Protein AF-A0A293MR87-F1 (afdb_monomer_lite)

Secondary structure (DSSP, 8-state):
-----------S----PPPPTTHHHHHHHHHHHHTSHHHHTS---HHHHHHTT-TTS-HHHHHHHHHHHHHHHHT-

Foldseek 3Di:
DDDDDDDDDDPDDDDDDPQDFCNVLVVVLVVQQCVWCCCVVVVDDSVCCVVVVPPRRDVVSVVSVVVSVVRVVVVD

Organism: Ornithodoros erraticus (NCBI:txid265619)

pLDDT: mean 84.16, std 16.67, range [35.22, 96.56]

InterPro domains:
  IPR018793 Cytochrome c oxidase assembly protein PET191 [PF10203] (21-75)
  IPR018793 Cytochrome c oxidase assembly protein PET191 [PTHR28627] (17-75)

Radius of gyration: 15.28 Å; chains: 1; bounding box: 32×30×41 Å

Structure (mmCIF, N/CA/C/O backbone):
data_AF-A0A293MR87-F1
#
_entry.id   AF-A0A293MR87-F1
#
loop_
_atom_site.group_PDB
_atom_site.id
_atom_site.type_symbol
_atom_site.label_atom_id
_atom_site.label_alt_id
_atom_site.label_comp_id
_atom_site.label_asym_id
_atom_site.label_entity_id
_atom_site.label_seq_id
_atom_site.pdbx_PDB_ins_code
_atom_site.Cartn_x
_atom_site.Cartn_y
_atom_site.Cartn_z
_atom_site.occupancy
_atom_site.B_iso_or_equiv
_atom_site.auth_seq_id
_atom_site.auth_comp_id
_atom_site.auth_asym_id
_atom_site.auth_atom_id
_atom_site.pdbx_PDB_model_num
ATOM 1 N N . MET A 1 1 ? -10.835 -19.360 -17.943 1.00 44.72 1 MET A N 1
ATOM 2 C CA . MET A 1 1 ? -10.523 -18.945 -16.560 1.00 44.72 1 MET A CA 1
ATOM 3 C C . MET A 1 1 ? -9.225 -18.153 -16.569 1.00 44.72 1 MET A C 1
ATOM 5 O O . MET A 1 1 ? -8.189 -18.725 -16.300 1.00 44.72 1 MET A O 1
ATOM 9 N N . ASN A 1 2 ? -9.268 -16.860 -16.886 1.00 35.22 2 ASN A N 1
ATOM 10 C CA . ASN A 1 2 ? -8.163 -15.940 -16.612 1.00 35.22 2 ASN A CA 1
ATOM 11 C C . ASN A 1 2 ? -8.805 -14.629 -16.173 1.00 35.22 2 ASN A C 1
ATOM 13 O O . ASN A 1 2 ? -9.410 -13.928 -16.976 1.00 35.22 2 ASN A O 1
ATOM 17 N N . VAL A 1 3 ? -8.744 -14.375 -14.870 1.00 63.12 3 VAL A N 1
ATOM 18 C CA . VAL A 1 3 ? -9.260 -13.166 -14.241 1.00 63.12 3 VAL A CA 1
ATOM 19 C C . VAL A 1 3 ? -8.088 -12.230 -13.996 1.00 63.12 3 VAL A C 1
ATOM 21 O O . VAL A 1 3 ? -7.331 -12.412 -13.053 1.00 63.12 3 VAL A O 1
ATOM 24 N N . VAL A 1 4 ? -7.932 -11.218 -14.840 1.00 55.75 4 VAL A N 1
ATOM 25 C CA . VAL A 1 4 ? -7.416 -9.932 -14.372 1.00 55.75 4 VAL A CA 1
ATOM 26 C C . VAL A 1 4 ? -8.353 -8.880 -14.928 1.00 55.75 4 VAL A C 1
ATOM 28 O O . VAL A 1 4 ? -8.310 -8.523 -16.097 1.00 55.75 4 VAL A O 1
ATOM 31 N N . THR A 1 5 ? -9.288 -8.521 -14.058 1.00 51.97 5 THR A N 1
ATOM 32 C CA . THR A 1 5 ? -10.251 -7.430 -14.157 1.00 51.97 5 THR A CA 1
ATOM 33 C C . THR A 1 5 ? -9.801 -6.323 -15.101 1.00 51.97 5 THR A C 1
ATOM 35 O O . THR A 1 5 ? -8.913 -5.531 -14.778 1.00 51.97 5 THR A O 1
ATOM 38 N N . GLU A 1 6 ? -10.481 -6.277 -16.242 1.00 54.75 6 GLU A N 1
ATOM 39 C CA . GLU A 1 6 ? -10.791 -5.047 -16.950 1.00 54.75 6 GLU A CA 1
ATOM 40 C C . GLU A 1 6 ? -11.333 -4.032 -15.934 1.00 54.75 6 GLU A C 1
ATOM 42 O O . GLU A 1 6 ? -12.347 -4.256 -15.272 1.00 54.75 6 GLU A O 1
ATOM 47 N N . GLY A 1 7 ? -10.588 -2.947 -15.755 1.00 47.44 7 GLY A N 1
ATOM 48 C CA . GLY A 1 7 ? -10.978 -1.773 -14.989 1.00 47.44 7 GLY A CA 1
ATOM 49 C C . GLY A 1 7 ? -10.818 -0.573 -15.904 1.00 47.44 7 GLY A C 1
ATOM 50 O O . GLY A 1 7 ? -9.734 -0.001 -15.991 1.00 47.44 7 GLY A O 1
ATOM 51 N N . LEU A 1 8 ? -11.894 -0.292 -16.635 1.00 65.12 8 LEU A N 1
ATOM 52 C CA . LEU A 1 8 ? -12.082 0.837 -17.533 1.00 65.12 8 LEU A CA 1
ATOM 53 C C . LEU A 1 8 ? -11.973 2.168 -16.782 1.00 65.12 8 LEU A C 1
ATOM 55 O O . LEU A 1 8 ? -12.602 2.331 -15.743 1.00 65.12 8 LEU A O 1
ATOM 59 N N . THR A 1 9 ? -11.238 3.103 -17.378 1.00 46.84 9 THR A N 1
ATOM 60 C CA . THR A 1 9 ? -11.569 4.523 -17.627 1.00 46.84 9 THR A CA 1
ATOM 61 C C . THR A 1 9 ? -10.370 5.050 -18.419 1.00 46.84 9 THR A C 1
ATOM 63 O O . THR A 1 9 ? -9.242 4.877 -17.965 1.00 46.84 9 THR A O 1
ATOM 66 N N . ASP A 1 10 ? -10.453 5.669 -19.580 1.00 45.84 10 ASP A N 1
ATOM 67 C CA . ASP A 1 10 ? -11.538 6.204 -20.389 1.00 45.84 10 ASP A CA 1
ATOM 68 C C . ASP A 1 10 ? -10.903 6.417 -21.779 1.00 45.84 10 ASP A C 1
ATOM 70 O O . ASP A 1 10 ? -9.699 6.677 -21.877 1.00 45.84 10 ASP A O 1
ATOM 74 N N . GLU A 1 11 ? -11.659 6.209 -22.847 1.00 71.81 11 GLU A N 1
ATOM 75 C CA . GLU A 1 11 ? -11.164 6.149 -24.226 1.00 71.81 11 GLU A CA 1
ATOM 76 C C . GLU A 1 11 ? -10.943 7.549 -24.843 1.00 71.81 11 GLU A C 1
ATOM 78 O O . GLU A 1 11 ? -11.403 7.822 -25.947 1.00 71.81 11 GLU A O 1
ATOM 83 N N . GLU A 1 12 ? -10.220 8.456 -24.170 1.00 69.94 12 GLU A N 1
ATOM 84 C CA . GLU A 1 12 ? -9.931 9.787 -24.725 1.00 69.94 12 GLU A CA 1
ATOM 85 C C . GLU A 1 12 ? -8.505 10.290 -24.415 1.00 69.94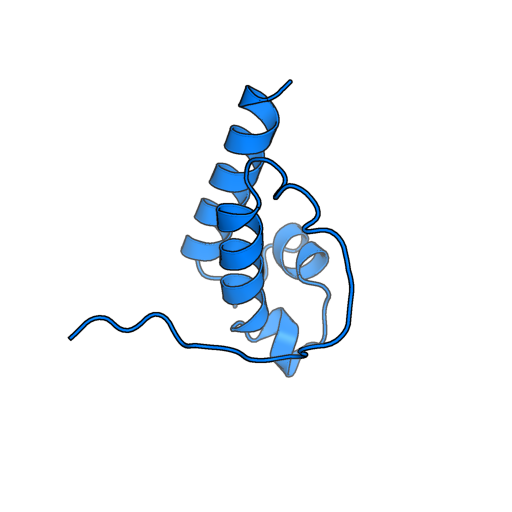 12 GLU A C 1
ATOM 87 O O . GLU A 1 12 ? -8.201 10.817 -23.346 1.00 69.94 12 GLU A O 1
ATOM 92 N N . SER A 1 13 ? -7.634 10.184 -25.432 1.00 69.56 13 SER A N 1
ATOM 93 C CA . SER A 1 13 ? -6.254 10.705 -25.482 1.00 69.56 13 SER A CA 1
ATOM 94 C C . SER A 1 13 ? -5.286 10.088 -24.444 1.00 69.56 13 SER A C 1
ATOM 96 O O . SER A 1 13 ? -5.666 9.278 -23.619 1.00 69.56 13 SER A O 1
ATOM 98 N N . ILE A 1 14 ? -4.012 10.497 -24.450 1.00 51.84 14 ILE A N 1
ATOM 99 C CA . ILE A 1 14 ? -3.023 10.346 -23.353 1.00 51.84 14 ILE A CA 1
ATOM 100 C C . ILE A 1 14 ? -1.983 9.214 -23.510 1.00 51.84 14 ILE A C 1
ATOM 102 O O . ILE A 1 14 ? -2.215 8.025 -23.305 1.00 51.84 14 ILE A O 1
ATOM 106 N N . ALA A 1 15 ? -0.751 9.661 -23.774 1.00 62.28 15 ALA A N 1
ATOM 107 C CA . ALA A 1 15 ? 0.502 8.922 -23.674 1.00 62.28 15 ALA A CA 1
ATOM 108 C C . ALA A 1 15 ? 0.546 7.953 -22.476 1.00 62.28 15 ALA A C 1
ATOM 110 O O . ALA A 1 15 ? 0.461 8.368 -21.316 1.00 62.28 15 ALA A O 1
ATOM 111 N N . GLN A 1 16 ? 0.770 6.667 -22.755 1.00 60.50 16 GLN A N 1
ATOM 112 C CA . GLN A 1 16 ? 1.112 5.671 -21.743 1.00 60.50 16 GLN A CA 1
ATOM 113 C C . GLN A 1 16 ? 2.404 6.103 -21.045 1.00 60.50 16 GLN A C 1
ATOM 115 O O . GLN A 1 16 ? 3.503 5.954 -21.579 1.00 60.50 16 GLN A O 1
ATOM 120 N N . LYS A 1 17 ? 2.278 6.679 -19.844 1.00 61.28 17 LYS A N 1
ATOM 121 C CA . LYS A 1 17 ? 3.439 6.932 -18.991 1.00 61.28 17 LYS A CA 1
ATOM 122 C C . LYS A 1 17 ? 4.135 5.589 -18.757 1.00 61.28 17 LYS A C 1
ATOM 124 O O . LYS A 1 17 ? 3.457 4.637 -18.360 1.00 61.28 17 LYS A O 1
ATOM 129 N N . PRO A 1 18 ? 5.455 5.490 -18.988 1.00 69.88 18 PRO A N 1
ATOM 130 C CA . PRO A 1 18 ? 6.171 4.255 -18.722 1.00 69.88 18 PRO A CA 1
ATOM 131 C C . PRO A 1 18 ? 5.968 3.892 -17.251 1.00 69.88 18 PRO A C 1
ATOM 133 O O . PRO A 1 18 ? 6.163 4.731 -16.365 1.00 69.88 18 PRO A O 1
ATOM 136 N N . ARG A 1 19 ? 5.528 2.656 -16.984 1.00 77.50 19 ARG A N 1
ATOM 137 C CA . ARG A 1 19 ? 5.422 2.168 -15.608 1.00 77.50 19 ARG A CA 1
ATOM 138 C C . ARG A 1 19 ? 6.806 2.236 -14.982 1.00 77.50 19 ARG A C 1
ATOM 140 O O . ARG A 1 19 ? 7.772 1.717 -15.538 1.00 77.50 19 ARG A O 1
ATOM 147 N N . ALA A 1 20 ? 6.892 2.894 -13.832 1.00 82.00 20 ALA A N 1
ATOM 148 C CA . ALA A 1 20 ? 8.132 2.937 -13.084 1.00 82.00 20 ALA A CA 1
ATOM 149 C C . ALA A 1 20 ? 8.514 1.516 -12.650 1.00 82.00 20 ALA A C 1
ATOM 151 O O . ALA A 1 20 ? 7.660 0.657 -12.410 1.00 82.00 20 ALA A O 1
ATOM 152 N N . ALA A 1 21 ? 9.809 1.258 -12.521 1.00 85.44 21 ALA A N 1
ATOM 153 C CA . ALA A 1 21 ? 10.242 0.006 -11.933 1.00 85.44 21 ALA A CA 1
ATOM 154 C C . ALA A 1 21 ? 9.689 -0.117 -10.493 1.00 85.44 21 ALA A C 1
ATOM 156 O O . ALA A 1 21 ? 9.523 0.880 -9.783 1.00 85.44 21 ALA A O 1
ATOM 157 N N . CYS A 1 22 ? 9.345 -1.345 -10.094 1.00 92.25 22 CYS A N 1
AT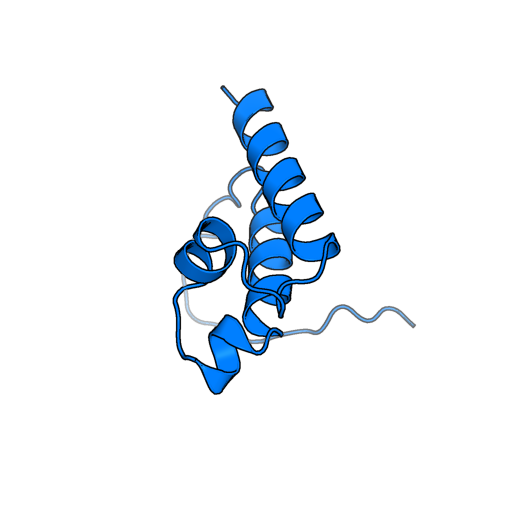OM 158 C CA . CYS A 1 22 ? 8.665 -1.669 -8.831 1.00 92.25 22 CYS A CA 1
ATOM 159 C C . CYS A 1 22 ? 7.208 -1.182 -8.691 1.00 92.25 22 CYS A C 1
ATOM 161 O O . CYS A 1 22 ? 6.650 -1.306 -7.599 1.00 92.25 22 CYS A O 1
ATOM 163 N N . ASP A 1 23 ? 6.564 -0.651 -9.742 1.00 90.56 23 ASP A N 1
ATOM 164 C CA . ASP A 1 23 ? 5.185 -0.141 -9.629 1.00 90.56 23 ASP A CA 1
ATOM 165 C C . ASP A 1 23 ? 4.180 -1.252 -9.268 1.00 90.56 23 ASP A C 1
ATOM 167 O O . ASP A 1 23 ? 3.286 -1.031 -8.461 1.00 90.56 23 ASP A O 1
ATOM 171 N N . GLY A 1 24 ? 4.400 -2.491 -9.726 1.00 92.12 24 GLY A N 1
ATOM 172 C CA . GLY A 1 24 ? 3.592 -3.646 -9.305 1.00 92.12 24 GLY A CA 1
ATOM 173 C C . GLY A 1 24 ? 3.634 -3.890 -7.790 1.00 92.12 24 GLY A C 1
ATOM 174 O O . GLY A 1 24 ? 2.590 -3.958 -7.144 1.00 92.12 24 GLY A O 1
ATOM 175 N N . VAL A 1 25 ? 4.838 -3.921 -7.207 1.00 93.38 25 VAL A N 1
ATOM 176 C CA . VAL A 1 25 ? 5.030 -4.103 -5.756 1.00 93.38 25 VAL A CA 1
ATOM 177 C C . VAL A 1 25 ? 4.431 -2.934 -4.973 1.00 93.38 25 VAL A C 1
ATOM 179 O O . VAL A 1 25 ? 3.838 -3.119 -3.914 1.00 93.38 25 VAL A O 1
ATOM 182 N N . LYS A 1 26 ? 4.550 -1.712 -5.500 1.00 92.94 26 LYS A N 1
ATOM 183 C CA . LYS A 1 26 ? 3.958 -0.512 -4.899 1.00 92.94 26 LYS A CA 1
ATOM 184 C C . LYS A 1 26 ? 2.433 -0.594 -4.842 1.00 92.94 26 LYS A C 1
ATOM 186 O O . LYS A 1 26 ? 1.843 -0.231 -3.825 1.00 92.94 26 LYS A O 1
ATOM 191 N N . GLU A 1 27 ? 1.800 -1.037 -5.922 1.00 95.12 27 GLU A N 1
ATOM 192 C CA . GLU A 1 27 ? 0.345 -1.169 -6.002 1.00 95.12 27 GLU A CA 1
ATOM 193 C C . GLU A 1 27 ? -0.169 -2.298 -5.101 1.00 95.12 27 GLU A C 1
ATOM 195 O O . GLU A 1 27 ? -1.202 -2.147 -4.449 1.00 95.12 27 GLU A O 1
ATOM 200 N N . GLU A 1 28 ? 0.581 -3.393 -4.991 1.00 95.38 28 GLU A N 1
ATOM 201 C CA . GLU A 1 28 ? 0.278 -4.480 -4.059 1.00 95.38 28 GLU A CA 1
ATOM 202 C C . GLU A 1 28 ? 0.427 -4.049 -2.595 1.00 95.38 28 GLU A C 1
ATOM 204 O O . GLU A 1 28 ? -0.481 -4.254 -1.790 1.00 95.38 28 GLU A O 1
ATOM 209 N N . LEU A 1 29 ? 1.507 -3.335 -2.260 1.00 95.44 29 LEU A N 1
ATOM 210 C CA . LEU A 1 29 ? 1.708 -2.755 -0.932 1.00 95.44 29 LEU A CA 1
ATOM 211 C C . LEU A 1 29 ? 0.579 -1.789 -0.555 1.00 95.44 29 LEU A C 1
ATOM 213 O O . LEU A 1 29 ? 0.079 -1.832 0.568 1.00 95.44 29 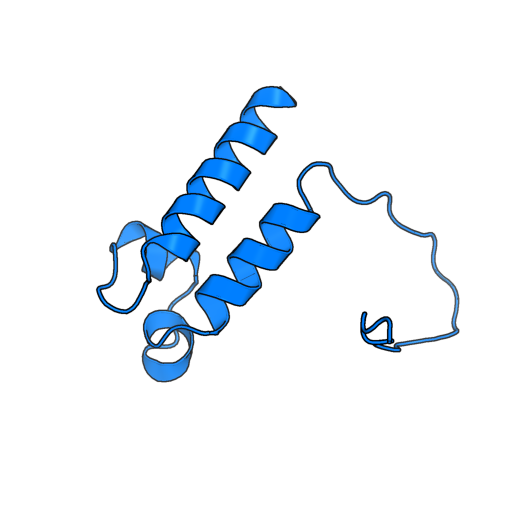LEU A O 1
ATOM 217 N N . LYS A 1 30 ? 0.149 -0.927 -1.486 1.00 94.56 30 LYS A N 1
ATOM 218 C CA . LYS A 1 30 ? -1.014 -0.060 -1.263 1.00 94.56 30 LYS A CA 1
ATOM 219 C C . LYS A 1 30 ? -2.254 -0.888 -0.963 1.00 94.56 30 LYS A C 1
ATOM 221 O O . LYS A 1 30 ? -2.885 -0.637 0.058 1.00 94.56 30 LYS A O 1
ATOM 226 N N . ARG A 1 31 ? -2.600 -1.851 -1.825 1.00 95.38 31 ARG A N 1
ATOM 227 C CA . ARG A 1 31 ? -3.778 -2.712 -1.629 1.00 95.38 31 ARG A CA 1
ATOM 228 C C . ARG A 1 31 ? -3.759 -3.382 -0.260 1.00 95.38 31 ARG A C 1
ATOM 230 O O . ARG A 1 31 ? -4.762 -3.317 0.441 1.00 95.38 31 ARG A O 1
ATOM 237 N N . CYS A 1 32 ? -2.608 -3.918 0.143 1.00 96.56 32 CYS A N 1
ATOM 238 C CA . CYS A 1 32 ? -2.427 -4.526 1.456 1.00 96.56 32 CYS A CA 1
ATOM 239 C C . CYS A 1 32 ? -2.774 -3.544 2.583 1.00 96.56 32 CYS A C 1
ATOM 241 O O . CYS A 1 32 ? -3.591 -3.850 3.442 1.00 96.56 32 CYS A O 1
ATOM 243 N N . LEU A 1 33 ? -2.225 -2.327 2.550 1.00 95.12 33 LEU A N 1
ATOM 244 C CA . LEU A 1 33 ? -2.449 -1.330 3.601 1.00 95.12 33 LEU A CA 1
ATOM 245 C C . LEU A 1 33 ? -3.890 -0.802 3.617 1.00 95.12 33 LEU A C 1
ATOM 247 O O . LEU A 1 33 ? -4.465 -0.650 4.692 1.00 95.12 33 LEU A O 1
ATOM 251 N N . TYR A 1 34 ? -4.495 -0.565 2.452 1.00 95.06 34 TYR A N 1
ATOM 252 C CA . TYR A 1 34 ? -5.879 -0.089 2.348 1.00 95.06 34 TYR A CA 1
ATOM 253 C C . TYR A 1 34 ? -6.920 -1.122 2.794 1.00 95.06 34 TYR A C 1
ATOM 255 O O . TYR A 1 34 ? -8.047 -0.733 3.080 1.00 95.06 34 TYR A O 1
ATOM 263 N N . ALA A 1 35 ? -6.555 -2.402 2.891 1.00 95.19 35 ALA A N 1
ATOM 264 C CA . ALA A 1 35 ? -7.412 -3.450 3.438 1.00 95.19 35 ALA A CA 1
ATOM 265 C C . ALA A 1 35 ? -7.384 -3.527 4.980 1.00 95.19 35 ALA A C 1
ATOM 267 O O . ALA A 1 35 ? -8.149 -4.287 5.570 1.00 95.19 35 ALA A O 1
ATOM 268 N N . THR A 1 36 ? -6.510 -2.765 5.648 1.00 95.19 36 THR A N 1
ATOM 269 C CA . THR A 1 36 ? -6.315 -2.848 7.105 1.00 95.19 36 THR A CA 1
ATOM 270 C C . THR A 1 36 ? -7.140 -1.830 7.885 1.00 95.19 36 THR A C 1
ATOM 272 O O . THR A 1 36 ? -7.453 -0.736 7.412 1.00 95.19 36 THR A O 1
ATOM 275 N N . ASP A 1 37 ? -7.418 -2.161 9.144 1.00 96.38 37 ASP A N 1
ATOM 276 C CA . ASP A 1 37 ? -8.176 -1.336 10.085 1.00 96.38 37 ASP A CA 1
ATOM 277 C C . ASP A 1 37 ? -7.522 0.029 10.336 1.00 96.38 37 ASP A C 1
ATOM 279 O O . ASP A 1 37 ? -8.206 1.044 10.440 1.00 96.38 37 ASP A O 1
ATOM 283 N N . CYS A 1 38 ? -6.187 0.072 10.337 1.00 96.31 38 CYS A N 1
ATOM 284 C CA . CYS A 1 38 ? -5.432 1.309 10.524 1.00 96.31 38 CYS A CA 1
ATOM 285 C C . CYS A 1 38 ? -5.769 2.369 9.458 1.00 96.31 38 CYS A C 1
ATOM 287 O O . CYS A 1 38 ? -5.862 3.560 9.750 1.00 96.31 38 CYS A O 1
ATOM 289 N N . VAL A 1 39 ? -6.001 1.950 8.211 1.00 95.88 39 VAL A N 1
ATOM 290 C CA . VAL A 1 39 ? -6.367 2.878 7.131 1.00 95.88 39 VAL A CA 1
ATOM 291 C C . VAL A 1 39 ? -7.885 3.059 7.048 1.00 95.88 39 VAL A C 1
ATOM 293 O O . VAL A 1 39 ? -8.366 4.173 6.839 1.00 95.88 39 VAL A O 1
ATOM 296 N N . ILE A 1 40 ? -8.656 1.986 7.238 1.00 95.75 40 ILE A N 1
ATOM 297 C CA . ILE A 1 40 ? -10.115 2.011 7.073 1.00 95.75 40 ILE A CA 1
ATOM 298 C C . ILE A 1 40 ? -10.809 2.689 8.261 1.00 95.75 40 ILE A C 1
ATOM 300 O O . ILE A 1 40 ? -11.612 3.600 8.054 1.00 95.75 40 ILE A O 1
ATOM 304 N N . LYS A 1 41 ? -10.518 2.250 9.491 1.00 96.00 41 LYS A N 1
ATOM 305 C CA . LYS A 1 41 ? -11.190 2.719 10.711 1.00 96.00 41 LYS A CA 1
ATOM 306 C C . LYS A 1 41 ? -10.478 3.906 11.339 1.00 96.00 41 LYS A C 1
ATOM 308 O O . LYS A 1 41 ? -11.129 4.900 11.638 1.00 96.00 41 LYS A O 1
ATOM 313 N N . GLU A 1 42 ? -9.156 3.837 11.492 1.00 94.12 42 GLU A N 1
ATOM 314 C CA . GLU A 1 42 ? -8.402 4.943 12.101 1.00 94.12 42 GLU A CA 1
ATOM 315 C C . GLU A 1 42 ? -8.109 6.094 11.129 1.00 94.12 42 GLU A C 1
ATOM 317 O O . GLU A 1 42 ? -7.648 7.150 11.559 1.00 94.12 42 GLU A O 1
ATOM 322 N N . ARG A 1 43 ? -8.378 5.912 9.825 1.00 94.50 43 ARG A N 1
ATOM 323 C CA . ARG A 1 43 ? -8.146 6.919 8.771 1.00 94.50 43 ARG A CA 1
ATOM 324 C C . ARG A 1 43 ? -6.700 7.434 8.721 1.00 94.50 43 ARG A C 1
ATOM 326 O O . ARG A 1 43 ? -6.452 8.528 8.214 1.00 94.50 43 ARG A O 1
ATOM 333 N N . LYS A 1 44 ? -5.739 6.650 9.217 1.00 94.69 44 LYS A N 1
ATOM 334 C CA . LYS A 1 44 ? -4.317 6.998 9.182 1.00 94.69 44 LYS A CA 1
ATOM 335 C C . LYS A 1 44 ? -3.750 6.780 7.792 1.00 94.69 44 LYS A C 1
ATOM 337 O O . LYS A 1 44 ? -4.241 5.974 6.997 1.00 94.69 44 LYS A O 1
ATOM 342 N N . THR A 1 45 ? -2.664 7.485 7.497 1.00 93.94 45 THR A N 1
ATOM 343 C CA . THR A 1 45 ? -1.967 7.259 6.235 1.00 93.94 45 THR A CA 1
ATOM 344 C C . THR A 1 45 ? -1.269 5.889 6.246 1.00 93.94 45 THR A C 1
ATOM 346 O O . THR A 1 45 ? -0.757 5.464 7.284 1.00 93.94 45 THR A O 1
ATOM 349 N N . PRO A 1 46 ? -1.147 5.202 5.091 1.00 92.44 46 PRO A N 1
ATOM 350 C CA . PRO A 1 46 ? -0.442 3.918 5.005 1.00 92.44 46 PRO A CA 1
ATOM 351 C C . PRO A 1 46 ? 0.995 3.989 5.547 1.00 92.44 46 PRO A C 1
ATOM 353 O O . PRO A 1 46 ? 1.524 3.026 6.099 1.00 92.44 46 PRO A O 1
ATOM 356 N N . ARG A 1 47 ? 1.626 5.164 5.416 1.00 91.69 47 ARG A N 1
ATOM 357 C CA . ARG A 1 47 ? 2.947 5.451 5.975 1.00 91.69 47 ARG A CA 1
ATOM 358 C C . ARG A 1 47 ? 2.939 5.464 7.498 1.00 91.69 47 ARG A C 1
ATOM 360 O O . ARG A 1 47 ? 3.801 4.829 8.094 1.00 91.69 47 ARG A O 1
ATOM 367 N N . GLU A 1 48 ? 1.984 6.147 8.117 1.00 94.38 48 GLU A N 1
ATOM 368 C CA . GLU A 1 48 ? 1.863 6.171 9.575 1.00 94.38 48 GLU A CA 1
ATOM 369 C C . GLU A 1 48 ? 1.568 4.788 10.142 1.00 94.38 48 GLU A C 1
ATOM 371 O O . GLU A 1 48 ? 2.221 4.381 11.099 1.00 94.38 48 GLU A O 1
ATOM 376 N N . CYS A 1 49 ? 0.681 4.023 9.505 1.00 94.50 49 CYS A N 1
ATOM 377 C CA . CYS A 1 49 ? 0.386 2.647 9.904 1.00 94.50 49 CYS A CA 1
ATOM 378 C C . CYS A 1 49 ? 1.637 1.756 9.935 1.00 94.50 49 CYS A C 1
ATOM 380 O O . CYS A 1 49 ? 1.829 0.956 10.849 1.00 94.50 49 CYS A O 1
ATOM 382 N N . LEU A 1 50 ? 2.522 1.935 8.953 1.00 91.94 50 LEU A N 1
ATOM 383 C CA . LEU A 1 50 ? 3.788 1.215 8.851 1.00 91.94 50 LEU A CA 1
ATOM 384 C C . LEU A 1 50 ? 4.859 1.706 9.836 1.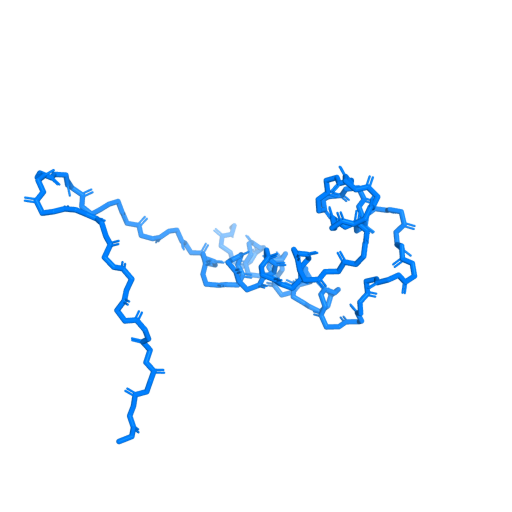00 91.94 50 LEU A C 1
ATOM 386 O O . LEU A 1 50 ? 5.682 0.900 10.269 1.00 91.94 50 LEU A O 1
ATOM 390 N N . VAL A 1 51 ? 4.898 3.006 10.143 1.00 91.25 51 VAL A N 1
ATOM 391 C CA . VAL A 1 51 ? 5.874 3.608 11.073 1.00 91.25 51 VAL A CA 1
ATOM 392 C C . VAL A 1 51 ? 5.517 3.294 12.522 1.00 91.25 51 VAL A C 1
ATOM 394 O O . VAL A 1 51 ? 6.390 2.949 13.309 1.00 91.25 51 VAL A O 1
ATOM 397 N N . THR A 1 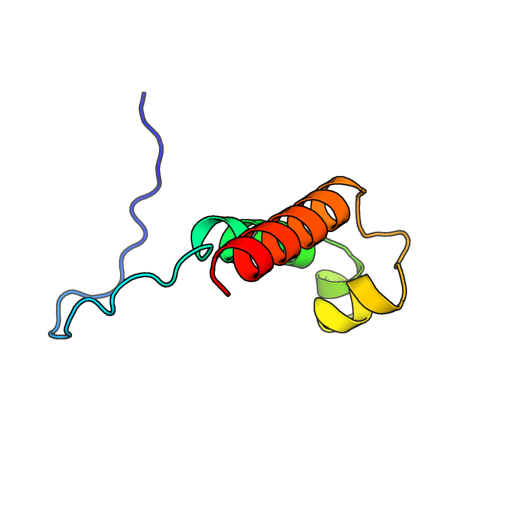52 ? 4.230 3.361 12.855 1.00 92.19 52 THR A N 1
ATOM 398 C CA . THR A 1 52 ? 3.696 3.016 14.182 1.00 92.19 52 THR A CA 1
ATOM 399 C C . THR A 1 52 ? 3.611 1.511 14.422 1.00 92.19 52 THR A C 1
ATOM 401 O O . THR A 1 52 ? 3.300 1.092 15.532 1.00 92.19 52 THR A O 1
ATOM 404 N N . ASN A 1 53 ? 3.904 0.705 13.394 1.00 89.69 53 ASN A N 1
ATOM 405 C CA . ASN A 1 53 ? 3.842 -0.752 13.428 1.00 89.69 53 ASN A CA 1
ATOM 406 C C . ASN A 1 53 ? 2.496 -1.247 13.987 1.00 89.69 53 ASN A C 1
ATOM 408 O O . ASN A 1 53 ? 2.443 -2.077 14.894 1.00 89.69 53 ASN A O 1
ATOM 412 N N . HIS A 1 54 ? 1.412 -0.656 13.474 1.00 93.50 54 HIS A N 1
ATOM 413 C CA . HIS A 1 54 ? 0.073 -0.816 14.025 1.00 93.50 54 HIS A CA 1
ATOM 414 C C . HIS A 1 54 ? -0.354 -2.299 14.016 1.00 93.50 54 HIS A C 1
ATOM 416 O O . HIS A 1 54 ? -0.177 -2.965 12.995 1.00 93.50 54 HIS A O 1
ATOM 422 N N . PRO A 1 55 ? -0.969 -2.829 15.093 1.00 93.94 55 PRO A N 1
ATOM 423 C CA . PRO A 1 55 ? -1.278 -4.260 15.230 1.00 93.94 55 PRO A CA 1
ATOM 424 C C . PRO A 1 55 ? -2.234 -4.802 14.160 1.00 93.94 55 PRO A C 1
ATOM 426 O O . PRO A 1 55 ? -2.263 -5.999 13.902 1.00 93.94 55 PRO A O 1
ATOM 429 N N . SER A 1 56 ? -3.011 -3.928 13.514 1.00 94.62 56 SER A N 1
ATOM 430 C CA . SER A 1 56 ? -3.859 -4.313 12.378 1.00 94.62 56 SER A CA 1
ATOM 431 C C . SER A 1 56 ? -3.084 -4.589 11.082 1.00 94.62 56 SER A C 1
ATOM 433 O O . SER A 1 56 ? -3.693 -5.072 10.127 1.00 94.62 56 SER A O 1
ATOM 435 N N . ILE A 1 57 ? -1.802 -4.234 10.989 1.00 95.19 57 ILE A N 1
ATO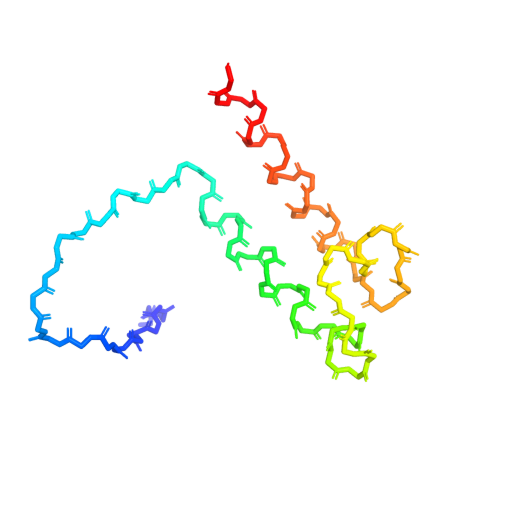M 436 C CA . ILE A 1 57 ? -1.020 -4.450 9.773 1.00 95.19 57 ILE A CA 1
ATOM 437 C C . ILE A 1 57 ? -0.462 -5.877 9.793 1.00 95.19 57 ILE A C 1
ATOM 439 O O . ILE A 1 57 ? 0.369 -6.192 10.646 1.00 95.19 57 ILE A O 1
ATOM 443 N N . PRO A 1 58 ? -0.883 -6.759 8.868 1.00 94.88 58 PRO A N 1
ATOM 444 C CA . PRO A 1 58 ? -0.353 -8.110 8.808 1.00 94.88 58 PRO A CA 1
ATOM 445 C C . PRO A 1 58 ? 1.108 -8.098 8.352 1.00 94.88 58 PRO A C 1
ATOM 447 O O . PRO A 1 58 ? 1.557 -7.202 7.628 1.00 94.88 58 PRO A O 1
ATOM 450 N N . GLN A 1 59 ? 1.843 -9.151 8.719 1.00 94.75 59 GLN A N 1
ATOM 451 C CA . GLN A 1 59 ? 3.243 -9.328 8.324 1.00 94.75 59 GLN A CA 1
ATOM 452 C C . GLN A 1 59 ? 3.431 -9.248 6.799 1.00 94.75 59 GLN A C 1
ATOM 454 O O . GLN A 1 59 ? 4.447 -8.744 6.331 1.00 94.75 59 GLN A O 1
ATOM 459 N N . GLU A 1 60 ? 2.439 -9.671 6.016 1.00 94.81 60 GLU A N 1
ATOM 460 C CA . GLU A 1 60 ? 2.476 -9.603 4.555 1.00 94.81 60 GLU A CA 1
ATOM 461 C C . GLU A 1 60 ? 2.686 -8.174 4.027 1.00 94.81 60 GLU A C 1
ATOM 463 O O . GLU A 1 60 ? 3.533 -7.953 3.160 1.00 94.81 60 GLU A O 1
ATOM 468 N N . CYS A 1 61 ? 2.036 -7.167 4.624 1.00 95.62 61 CYS A N 1
ATOM 469 C CA . CYS A 1 61 ? 2.261 -5.769 4.243 1.00 95.62 61 CYS A CA 1
ATOM 470 C C . CYS A 1 61 ? 3.681 -5.300 4.602 1.00 95.62 61 CYS A C 1
ATOM 472 O O . CYS A 1 61 ? 4.266 -4.479 3.893 1.00 95.62 61 CYS A O 1
ATOM 474 N N . HIS A 1 62 ? 4.268 -5.826 5.683 1.00 94.75 62 HIS A N 1
ATOM 475 C CA . HIS A 1 62 ? 5.664 -5.555 6.034 1.00 94.75 62 HIS A CA 1
ATOM 476 C C . HIS A 1 62 ? 6.637 -6.221 5.055 1.00 94.75 62 HIS A C 1
ATOM 478 O O . HIS A 1 62 ? 7.621 -5.597 4.656 1.00 94.75 62 HIS A O 1
ATOM 484 N N . SER A 1 63 ? 6.337 -7.440 4.606 1.00 95.94 63 SER A N 1
ATOM 485 C CA . SER A 1 63 ? 7.097 -8.129 3.560 1.00 95.94 63 SER A CA 1
ATOM 486 C C . SER A 1 63 ? 7.056 -7.352 2.242 1.00 95.94 63 SER A C 1
ATOM 488 O O . SER A 1 63 ? 8.104 -7.106 1.650 1.00 95.94 63 SER A O 1
ATOM 490 N N . LEU A 1 64 ? 5.881 -6.863 1.828 1.00 96.00 64 LEU A N 1
ATOM 491 C CA . LEU A 1 64 ? 5.722 -6.016 0.640 1.00 96.00 64 LEU A CA 1
ATOM 492 C C . LEU A 1 64 ? 6.465 -4.679 0.770 1.00 96.00 64 LEU A C 1
ATOM 494 O O . LEU A 1 64 ? 7.057 -4.203 -0.199 1.00 96.00 64 LEU A O 1
ATOM 498 N N . ARG A 1 65 ? 6.497 -4.080 1.970 1.00 94.94 65 ARG A N 1
ATOM 499 C CA . ARG A 1 65 ? 7.304 -2.880 2.247 1.00 94.94 65 ARG A CA 1
ATOM 500 C C . ARG A 1 65 ? 8.786 -3.149 2.016 1.00 94.94 65 ARG A C 1
ATOM 502 O O . ARG A 1 65 ? 9.452 -2.335 1.378 1.00 94.94 65 ARG A O 1
ATOM 509 N N . ASN A 1 66 ? 9.287 -4.267 2.533 1.00 95.06 66 ASN A N 1
ATOM 510 C CA . ASN A 1 66 ? 10.682 -4.659 2.367 1.00 95.06 66 ASN A CA 1
ATOM 511 C C . ASN A 1 66 ? 10.986 -4.958 0.896 1.00 95.06 66 ASN A C 1
ATOM 513 O O . ASN A 1 66 ? 11.941 -4.410 0.361 1.00 95.06 66 ASN A O 1
ATOM 517 N N . LEU A 1 67 ? 10.128 -5.717 0.209 1.00 94.62 67 LEU A N 1
ATOM 518 C CA . LEU A 1 67 ? 10.269 -5.999 -1.220 1.00 94.62 67 LEU A CA 1
ATOM 519 C C . LEU A 1 67 ? 10.298 -4.714 -2.058 1.00 94.62 67 LEU A C 1
ATOM 521 O O . LEU A 1 67 ? 11.127 -4.576 -2.952 1.00 94.62 67 LEU A O 1
ATOM 525 N N . PHE A 1 68 ? 9.431 -3.745 -1.753 1.00 94.06 68 PHE A N 1
ATOM 526 C CA . PHE A 1 68 ? 9.433 -2.448 -2.427 1.00 94.06 68 PHE A CA 1
ATOM 527 C C . PHE A 1 68 ? 10.735 -1.676 -2.177 1.00 94.06 68 PHE A C 1
ATOM 529 O O . PHE A 1 68 ? 11.265 -1.045 -3.093 1.00 94.06 68 PHE A O 1
ATOM 536 N N . PHE A 1 69 ? 11.260 -1.727 -0.951 1.00 93.56 69 PHE A N 1
ATOM 537 C CA . PHE A 1 69 ? 12.521 -1.084 -0.593 1.00 93.56 69 PHE A CA 1
ATOM 538 C C . PHE A 1 69 ? 13.717 -1.725 -1.304 1.00 93.56 69 PHE A C 1
ATOM 540 O O . PHE A 1 69 ? 14.501 -1.003 -1.918 1.00 93.56 69 PHE A O 1
ATOM 547 N N . GLU A 1 70 ? 13.811 -3.055 -1.295 1.00 94.44 70 GLU A N 1
ATOM 548 C CA . GLU A 1 70 ? 14.852 -3.809 -2.000 1.00 94.44 70 GLU A CA 1
ATOM 549 C C . GLU A 1 70 ? 14.780 -3.573 -3.508 1.00 94.44 70 GLU A C 1
ATOM 551 O O . GLU A 1 70 ? 15.780 -3.227 -4.130 1.00 94.44 70 GLU A O 1
ATOM 556 N N . CYS A 1 71 ? 13.579 -3.624 -4.087 1.00 93.62 71 CYS A N 1
ATOM 557 C CA . CYS A 1 71 ? 13.380 -3.335 -5.501 1.00 93.62 71 CYS A CA 1
ATOM 558 C C . CYS A 1 71 ? 13.864 -1.919 -5.855 1.00 93.62 71 CYS A C 1
ATOM 560 O O . CYS A 1 71 ? 14.598 -1.737 -6.822 1.00 93.62 71 CYS A O 1
ATOM 562 N N . LYS A 1 72 ? 13.546 -0.906 -5.035 1.00 90.44 72 LYS A N 1
ATOM 563 C CA . LYS A 1 72 ? 14.071 0.456 -5.227 1.00 90.44 72 LYS A CA 1
ATOM 564 C C . LYS A 1 72 ? 15.583 0.558 -5.037 1.00 90.44 72 LYS A C 1
ATOM 566 O O . LYS A 1 72 ? 16.206 1.399 -5.681 1.00 90.44 72 LYS A O 1
ATOM 571 N N . ARG A 1 73 ? 16.157 -0.233 -4.132 1.00 92.88 73 ARG A N 1
ATOM 572 C CA . ARG A 1 73 ? 17.594 -0.258 -3.849 1.00 92.88 73 ARG A CA 1
ATOM 573 C C . ARG A 1 73 ? 18.381 -0.854 -5.016 1.00 92.88 73 ARG A C 1
ATOM 575 O O . ARG A 1 73 ? 19.449 -0.341 -5.313 1.00 92.88 73 ARG A O 1
ATOM 582 N N . SER A 1 74 ? 17.850 -1.869 -5.695 1.00 84.88 74 SER A N 1
ATOM 583 C CA . SER A 1 74 ? 18.480 -2.487 -6.871 1.00 84.88 74 SER A CA 1
ATOM 584 C C . SER A 1 74 ? 18.475 -1.610 -8.129 1.00 84.88 74 SER A C 1
ATOM 586 O O . SER A 1 74 ? 19.191 -1.915 -9.075 1.00 84.88 74 SER A O 1
ATOM 588 N N . LEU A 1 75 ? 17.664 -0.548 -8.165 1.00 82.00 75 LEU A N 1
ATOM 589 C CA . LEU A 1 75 ? 17.567 0.388 -9.296 1.00 82.00 75 LEU A CA 1
ATOM 590 C C . LEU A 1 75 ? 18.486 1.612 -9.163 1.00 82.00 75 LEU A C 1
ATOM 592 O O . LEU A 1 75 ? 18.465 2.481 -10.035 1.00 82.00 75 LEU A O 1
ATOM 596 N N . LYS A 1 76 ? 19.191 1.726 -8.035 1.00 58.59 76 LYS A N 1
ATOM 597 C CA . LYS A 1 76 ? 20.133 2.808 -7.743 1.00 58.59 76 LYS A CA 1
ATOM 598 C C . LYS A 1 76 ? 21.513 2.539 -8.317 1.00 58.59 76 LYS A C 1
ATOM 600 O O . LYS A 1 76 ? 21.906 1.356 -8.377 1.00 58.59 76 LYS A O 1
#

Sequence (76 aa):
MNVVTEGLTDEESIAQKPRAACDGVKEELKRCLYATDCVIKERKTPRECLVTNHPSIPQECHSLRNLFFECKRSLK